Protein AF-A0A1J5CE64-F1 (afdb_monomer)

Foldseek 3Di:
DDDDDDDDDDDDPPDDPDPPPPPPDDDLPVCLVVQLVVLVVQLVVQLVVLPVDDDPSSVVSNVVSVVSSVVSNVVSVVSSVVSVVVVVVVLVVLVVVLVVQLVVLVVDDDPSSVVSNVVSCVVSVVD

Structure (mmCIF, N/CA/C/O backbone):
data_AF-A0A1J5CE64-F1
#
_entry.id   AF-A0A1J5CE64-F1
#
loop_
_atom_site.group_PDB
_atom_site.id
_atom_site.type_symbol
_atom_site.label_atom_id
_atom_site.label_alt_id
_atom_site.label_comp_id
_atom_site.label_asym_id
_atom_site.label_entity_id
_atom_site.label_seq_id
_atom_site.pdbx_PDB_ins_code
_atom_site.Cartn_x
_atom_site.Cartn_y
_atom_site.Cartn_z
_atom_site.occupancy
_atom_site.B_iso_or_equiv
_atom_site.auth_seq_id
_atom_site.auth_comp_id
_atom_site.auth_asym_id
_atom_site.auth_atom_id
_atom_site.pdbx_PDB_model_num
ATOM 1 N N . MET A 1 1 ? -30.346 -39.773 -44.605 1.00 35.41 1 MET A N 1
ATOM 2 C CA . MET A 1 1 ? -28.874 -39.693 -44.708 1.00 35.41 1 MET A CA 1
ATOM 3 C C . MET A 1 1 ? -28.398 -38.649 -43.702 1.00 35.41 1 MET A C 1
ATOM 5 O O . MET A 1 1 ? -28.838 -37.517 -43.802 1.00 35.41 1 MET A O 1
ATOM 9 N N . ASN A 1 2 ? -27.655 -39.105 -42.685 1.00 38.78 2 ASN A N 1
ATOM 10 C CA . ASN A 1 2 ? -26.955 -38.413 -41.583 1.00 38.78 2 ASN A CA 1
ATOM 11 C C . ASN A 1 2 ? -27.173 -36.912 -41.327 1.00 38.78 2 ASN A C 1
ATOM 13 O O . ASN A 1 2 ? -26.726 -36.103 -42.130 1.00 38.78 2 ASN A O 1
ATOM 17 N N . ILE A 1 3 ? -27.562 -36.572 -40.087 1.00 49.34 3 ILE A N 1
ATOM 18 C CA . ILE A 1 3 ? -26.893 -35.502 -39.323 1.00 49.34 3 ILE A CA 1
ATOM 19 C C . ILE A 1 3 ? -26.653 -35.988 -37.886 1.00 49.34 3 ILE A C 1
ATOM 21 O O . ILE A 1 3 ? -27.573 -36.203 -37.103 1.00 49.34 3 ILE A O 1
ATOM 25 N N . SER A 1 4 ? -25.374 -36.206 -37.597 1.00 41.03 4 SER A N 1
ATOM 26 C CA . SER A 1 4 ? -24.792 -36.630 -36.327 1.00 41.03 4 SER A CA 1
ATOM 27 C C . SER A 1 4 ? -24.645 -35.479 -35.319 1.00 41.03 4 SER A C 1
ATOM 29 O O . SER A 1 4 ? -24.672 -34.314 -35.708 1.00 41.03 4 SER A O 1
ATOM 31 N N . ARG A 1 5 ? -24.264 -35.866 -34.084 1.00 51.38 5 ARG A N 1
ATOM 32 C CA . ARG A 1 5 ? -23.656 -35.095 -32.965 1.00 51.38 5 ARG A CA 1
ATOM 33 C C . ARG A 1 5 ? -24.662 -34.738 -31.862 1.00 51.38 5 ARG A C 1
ATOM 35 O O . ARG A 1 5 ? -25.279 -33.689 -31.884 1.00 51.38 5 ARG A O 1
ATOM 42 N N . ALA A 1 6 ? -25.005 -35.667 -30.972 1.00 42.44 6 ALA A N 1
ATOM 43 C CA . ALA A 1 6 ? -24.202 -36.153 -29.839 1.00 42.44 6 ALA A CA 1
ATOM 44 C C . ALA A 1 6 ? -23.823 -35.051 -28.827 1.00 42.44 6 ALA A C 1
ATOM 46 O O . ALA A 1 6 ? -22.856 -34.321 -29.012 1.00 42.44 6 ALA A O 1
ATOM 47 N N . PHE A 1 7 ? -24.587 -35.026 -27.730 1.00 49.34 7 PHE A N 1
ATOM 48 C CA . PHE A 1 7 ? -24.070 -35.167 -26.365 1.00 49.34 7 PHE A CA 1
ATOM 49 C C . PHE A 1 7 ? -22.912 -34.231 -25.971 1.00 49.34 7 PHE A C 1
ATOM 51 O O . PHE A 1 7 ? -21.749 -34.598 -26.112 1.00 49.34 7 PHE A O 1
ATOM 58 N N . LYS A 1 8 ? -23.256 -33.041 -25.459 1.00 45.75 8 LYS A N 1
ATOM 59 C CA . LYS A 1 8 ? -22.464 -32.098 -24.627 1.00 45.75 8 LYS A CA 1
ATOM 60 C C . LYS A 1 8 ? -23.238 -30.776 -24.712 1.00 45.75 8 LYS A C 1
ATOM 62 O O . LYS A 1 8 ? -23.280 -30.183 -25.774 1.00 45.75 8 LYS A O 1
ATOM 67 N N . THR A 1 9 ? -23.996 -30.334 -23.720 1.00 50.88 9 THR A N 1
ATOM 68 C CA . THR A 1 9 ? -23.502 -29.838 -22.434 1.00 50.88 9 THR A CA 1
ATOM 69 C C . THR A 1 9 ? -24.677 -29.734 -21.461 1.00 50.88 9 THR A C 1
ATOM 71 O O . THR A 1 9 ? -25.374 -28.725 -21.411 1.00 50.88 9 THR A O 1
ATOM 74 N N . SER A 1 10 ? -24.893 -30.789 -20.681 1.00 51.72 10 SER A N 1
ATOM 75 C CA . SER A 1 10 ? -25.614 -30.701 -19.413 1.00 51.72 10 SER A CA 1
ATOM 76 C C . SER A 1 10 ? -24.557 -30.650 -18.316 1.00 51.72 10 SER A C 1
ATOM 78 O O . SER A 1 10 ? -24.033 -31.686 -17.922 1.00 51.72 10 SER A O 1
ATOM 80 N N . PHE A 1 11 ? -24.192 -29.445 -17.884 1.00 39.06 11 PHE A N 1
ATOM 81 C CA . PHE A 1 11 ? -23.529 -29.214 -16.603 1.00 39.06 11 PHE A CA 1
ATOM 82 C C . PHE A 1 11 ? -24.103 -27.934 -16.006 1.00 39.06 11 PHE A C 1
ATOM 84 O O . PHE A 1 11 ? -23.856 -26.822 -16.464 1.00 39.06 11 PHE A O 1
ATOM 91 N N . ILE A 1 12 ? -24.933 -28.153 -14.996 1.00 49.78 12 ILE A N 1
ATOM 92 C CA . ILE A 1 12 ? -25.415 -27.173 -14.038 1.00 49.78 12 ILE A CA 1
ATOM 93 C C . ILE A 1 12 ? -24.186 -26.588 -13.326 1.00 49.78 12 ILE A C 1
ATOM 95 O O . ILE A 1 12 ? -23.454 -27.328 -12.675 1.00 49.78 12 ILE A O 1
ATOM 99 N N . VAL A 1 13 ? -23.978 -25.273 -13.410 1.00 51.94 13 VAL A N 1
ATOM 100 C CA . VAL A 1 13 ? -23.210 -24.517 -12.405 1.00 51.94 13 VAL A CA 1
ATOM 101 C C . VAL A 1 13 ? -24.099 -23.375 -11.923 1.00 51.94 13 VAL A C 1
ATOM 103 O O . VAL A 1 13 ? -23.898 -22.202 -12.215 1.00 51.94 13 VAL A O 1
ATOM 106 N N . ALA A 1 14 ? -25.149 -23.764 -11.205 1.00 51.53 14 ALA A N 1
ATOM 107 C CA . ALA A 1 14 ? -25.842 -22.905 -10.262 1.00 51.53 14 ALA A CA 1
ATOM 108 C C . ALA A 1 14 ? -25.234 -23.168 -8.879 1.00 51.53 14 ALA A C 1
ATOM 110 O O . ALA A 1 14 ? -25.731 -24.007 -8.139 1.00 51.53 14 ALA A O 1
ATOM 111 N N . ALA A 1 15 ? -24.112 -22.514 -8.579 1.00 50.97 15 ALA A N 1
ATOM 112 C CA . ALA A 1 15 ? -23.598 -22.289 -7.228 1.00 50.97 15 ALA A CA 1
ATOM 113 C C . ALA A 1 15 ? -22.306 -21.477 -7.339 1.00 50.97 15 ALA A C 1
ATOM 115 O O . ALA A 1 15 ? -21.297 -22.015 -7.770 1.00 50.97 15 ALA A O 1
ATOM 116 N N . LEU A 1 16 ? -22.369 -20.192 -6.993 1.00 46.59 16 LEU A N 1
ATOM 117 C CA . LEU A 1 16 ? -21.379 -19.452 -6.198 1.00 46.59 16 LEU A CA 1
ATOM 118 C C . LEU A 1 16 ? -21.966 -18.050 -5.964 1.00 46.59 16 LEU A C 1
ATOM 120 O O . LEU A 1 16 ? -21.565 -17.047 -6.548 1.00 46.59 16 LEU A O 1
ATOM 124 N N . LEU A 1 17 ? -22.991 -18.017 -5.109 1.00 45.56 17 LEU A N 1
ATOM 125 C CA . LEU A 1 17 ? -23.295 -16.835 -4.315 1.00 45.56 17 LEU A CA 1
ATOM 12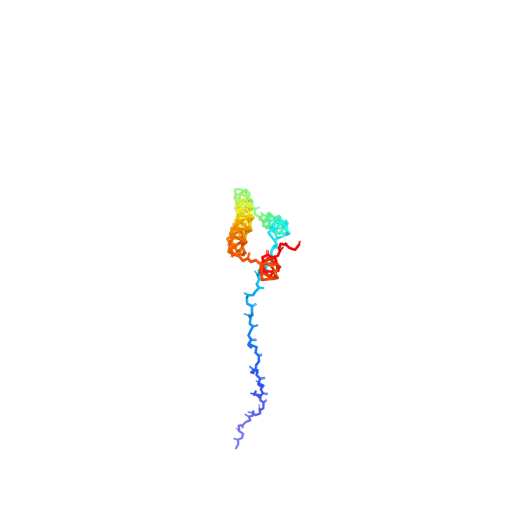6 C C . LEU A 1 17 ? -22.105 -16.571 -3.384 1.00 45.56 17 LEU A C 1
ATOM 128 O O . LEU A 1 17 ? -21.538 -17.508 -2.821 1.00 45.56 17 LEU A O 1
ATOM 132 N N . SER A 1 18 ? -21.862 -15.290 -3.116 1.00 46.59 18 SER A N 1
ATOM 133 C CA . SER A 1 18 ? -21.070 -14.783 -1.985 1.00 46.59 18 SER A CA 1
ATOM 134 C C . SER A 1 18 ? -19.552 -14.723 -2.196 1.00 46.59 18 SER A C 1
ATOM 136 O O . SER A 1 18 ? -18.782 -15.375 -1.497 1.00 46.59 18 SER A O 1
ATOM 138 N N . PHE A 1 19 ? -19.089 -13.810 -3.056 1.00 37.69 19 PHE A N 1
ATOM 139 C CA . PHE A 1 19 ? -17.859 -13.094 -2.703 1.00 37.69 19 PHE A CA 1
ATOM 140 C C . PHE A 1 19 ? -18.218 -12.099 -1.597 1.00 37.69 19 PHE A C 1
ATOM 142 O O . PHE A 1 19 ? -18.571 -10.947 -1.845 1.00 37.69 19 PHE A O 1
ATOM 149 N N . SER A 1 20 ? -18.180 -12.575 -0.355 1.00 42.88 20 SER A N 1
ATOM 150 C CA . SER A 1 20 ? -18.102 -11.703 0.808 1.00 42.88 20 SER A CA 1
ATOM 151 C C . SER A 1 20 ? -16.809 -10.899 0.679 1.00 42.88 20 SER A C 1
ATOM 153 O O . SER A 1 20 ? -15.727 -11.407 0.972 1.00 42.88 20 SER A O 1
ATOM 155 N N . VAL A 1 21 ? -16.891 -9.647 0.222 1.00 49.41 21 VAL A N 1
ATOM 156 C CA . VAL A 1 21 ? -15.777 -8.695 0.332 1.00 49.41 21 VAL A CA 1
ATOM 157 C C . VAL A 1 21 ? -15.716 -8.231 1.784 1.00 49.41 21 VAL A C 1
ATOM 159 O O . VAL A 1 21 ? -16.084 -7.117 2.136 1.00 49.41 21 VAL A O 1
ATOM 162 N N . ALA A 1 22 ? -15.259 -9.132 2.645 1.00 49.56 22 ALA A N 1
ATOM 163 C CA . ALA A 1 22 ? -14.686 -8.797 3.932 1.00 49.56 22 ALA A CA 1
ATOM 164 C C . ALA A 1 22 ? -13.181 -9.063 3.835 1.00 49.56 22 ALA A C 1
ATOM 166 O O . ALA A 1 22 ? -12.662 -10.031 4.377 1.00 49.56 22 ALA A O 1
ATOM 167 N N . GLN A 1 23 ? -12.471 -8.204 3.102 1.00 39.59 23 GLN A N 1
ATOM 168 C CA . GLN A 1 23 ? -11.021 -8.057 3.248 1.00 39.59 23 GLN A CA 1
ATOM 169 C C . GLN A 1 23 ? -10.770 -6.818 4.103 1.00 39.59 23 GLN A C 1
ATOM 171 O O . GLN A 1 23 ? -10.252 -5.802 3.653 1.00 39.59 23 GLN A O 1
ATOM 176 N N . ALA A 1 24 ? -11.216 -6.898 5.352 1.00 47.34 24 ALA A N 1
ATOM 177 C CA . ALA A 1 24 ? -10.837 -5.969 6.399 1.00 47.34 24 ALA A CA 1
ATOM 178 C C . ALA A 1 24 ? -9.949 -6.736 7.383 1.00 47.34 24 ALA A C 1
ATOM 180 O O . ALA A 1 24 ? -10.439 -7.294 8.356 1.00 47.34 24 ALA A O 1
ATOM 181 N N . ALA A 1 25 ? -8.649 -6.810 7.093 1.00 40.25 25 ALA A N 1
ATOM 182 C CA . ALA A 1 25 ? -7.630 -7.176 8.075 1.00 40.25 25 ALA A CA 1
ATOM 183 C C . ALA A 1 25 ? -6.244 -6.704 7.602 1.00 40.25 25 ALA A C 1
ATOM 185 O O . ALA A 1 25 ? -5.634 -7.273 6.705 1.00 40.25 25 ALA A O 1
ATOM 186 N N . THR A 1 26 ? -5.792 -5.600 8.196 1.00 49.06 26 THR A N 1
ATOM 187 C CA . THR A 1 26 ? -4.396 -5.218 8.477 1.00 49.06 26 THR A CA 1
ATOM 188 C C . THR A 1 26 ? -3.270 -6.011 7.779 1.00 49.06 26 THR A C 1
ATOM 190 O O . THR A 1 26 ? -2.692 -6.915 8.379 1.00 49.06 26 THR A O 1
ATOM 193 N N . LEU A 1 27 ? -2.856 -5.606 6.572 1.00 52.56 27 LEU A N 1
ATOM 194 C CA . LEU A 1 27 ? -1.631 -6.115 5.923 1.00 52.56 27 LEU A CA 1
ATOM 195 C C . LEU A 1 27 ? -0.650 -5.059 5.342 1.00 52.56 27 LEU A C 1
ATOM 197 O O . LEU A 1 27 ? 0.258 -5.442 4.607 1.00 52.56 27 LEU A O 1
ATOM 201 N N . PRO A 1 28 ? -0.669 -3.751 5.690 1.00 61.25 28 PRO A N 1
ATOM 202 C CA . PRO A 1 28 ? 0.118 -2.763 4.936 1.00 61.25 28 PRO A CA 1
ATOM 203 C C . PRO A 1 28 ? 1.642 -2.983 4.988 1.00 61.25 28 PRO A C 1
ATOM 205 O O . PRO A 1 28 ? 2.351 -2.591 4.065 1.00 61.25 28 PRO A O 1
ATOM 208 N N . LYS A 1 29 ? 2.184 -3.609 6.045 1.00 60.09 29 LYS A N 1
ATOM 209 C CA . LYS A 1 29 ? 3.643 -3.738 6.230 1.00 60.09 29 LYS A CA 1
ATOM 210 C C . LYS A 1 29 ? 4.241 -4.977 5.554 1.00 60.09 29 LYS A C 1
ATOM 212 O O . LYS A 1 29 ? 5.314 -4.872 4.959 1.00 60.09 29 LYS A O 1
ATOM 217 N N . ALA A 1 30 ? 3.559 -6.122 5.636 1.00 65.00 30 ALA A N 1
ATOM 218 C CA . ALA A 1 30 ? 3.967 -7.343 4.937 1.00 65.00 30 ALA A CA 1
ATOM 219 C C . ALA A 1 30 ? 3.842 -7.156 3.416 1.00 65.00 30 ALA A C 1
ATOM 221 O O . ALA A 1 30 ? 4.781 -7.467 2.680 1.00 65.00 30 ALA A O 1
ATOM 222 N N . ASP A 1 31 ? 2.761 -6.506 2.978 1.00 80.62 31 ASP A N 1
ATOM 223 C CA . ASP A 1 31 ? 2.511 -6.199 1.570 1.00 80.62 31 ASP A CA 1
ATOM 224 C C . ASP A 1 31 ? 3.504 -5.172 1.017 1.00 80.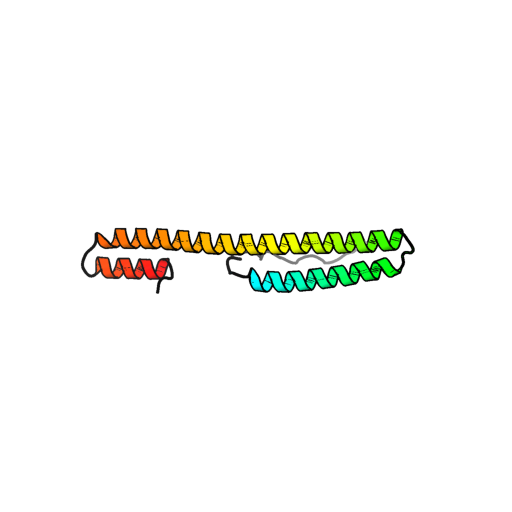62 31 ASP A C 1
ATOM 226 O O . ASP A 1 31 ? 3.971 -5.308 -0.112 1.00 80.62 31 ASP A O 1
ATOM 230 N N . TYR A 1 32 ? 3.907 -4.176 1.816 1.00 88.75 32 TYR A N 1
ATOM 231 C CA . TYR A 1 32 ? 4.909 -3.195 1.393 1.00 88.75 32 TYR A CA 1
ATOM 232 C C . TYR A 1 32 ? 6.281 -3.831 1.130 1.00 88.75 32 TYR A C 1
ATOM 234 O O . TYR A 1 32 ? 6.908 -3.552 0.107 1.00 88.75 32 TYR A O 1
ATOM 242 N N . ASN A 1 33 ? 6.758 -4.704 2.024 1.00 90.31 33 ASN A N 1
ATOM 243 C CA . ASN A 1 33 ? 8.053 -5.365 1.841 1.00 90.31 33 ASN A CA 1
ATOM 244 C C . ASN A 1 33 ? 8.025 -6.363 0.676 1.00 90.31 33 ASN A C 1
ATOM 246 O O . ASN A 1 33 ? 8.953 -6.375 -0.134 1.00 90.31 33 ASN A O 1
ATOM 250 N N . ALA A 1 34 ? 6.956 -7.154 0.553 1.00 91.88 34 ALA A N 1
ATOM 251 C CA . ALA A 1 34 ? 6.755 -8.029 -0.599 1.00 91.88 34 ALA A CA 1
ATOM 252 C C . ALA A 1 34 ? 6.686 -7.224 -1.911 1.00 91.88 34 ALA A C 1
ATOM 254 O O . ALA A 1 34 ? 7.347 -7.574 -2.890 1.00 91.88 34 ALA A O 1
ATOM 255 N N . GLY A 1 35 ? 5.975 -6.092 -1.904 1.00 92.75 35 GLY A N 1
ATOM 256 C CA . GLY A 1 35 ? 5.880 -5.163 -3.029 1.00 92.75 35 GLY A CA 1
ATOM 257 C C . GLY A 1 35 ? 7.238 -4.599 -3.442 1.00 92.75 35 GLY A C 1
ATOM 258 O O . GLY A 1 35 ? 7.586 -4.655 -4.618 1.00 92.75 35 GLY A O 1
ATOM 259 N N . LYS A 1 36 ? 8.060 -4.144 -2.487 1.00 96.19 36 LYS A N 1
ATOM 260 C CA . LYS A 1 36 ? 9.439 -3.702 -2.762 1.00 96.19 36 LYS A CA 1
ATOM 261 C C . LYS A 1 36 ? 10.292 -4.798 -3.398 1.00 96.19 36 LYS A C 1
ATOM 263 O O . LYS A 1 36 ? 11.048 -4.517 -4.327 1.00 96.19 36 LYS A O 1
ATOM 268 N N . THR A 1 37 ? 10.191 -6.029 -2.900 1.00 97.06 37 THR A N 1
ATOM 269 C CA . THR A 1 37 ? 10.925 -7.174 -3.457 1.00 97.06 37 THR A CA 1
ATOM 270 C C . THR A 1 37 ? 10.512 -7.436 -4.902 1.00 97.06 37 THR A C 1
ATOM 272 O O . THR A 1 37 ? 11.384 -7.587 -5.758 1.00 97.06 37 THR A O 1
ATOM 275 N N . ARG A 1 38 ? 9.206 -7.411 -5.197 1.00 96.50 38 ARG A N 1
ATOM 276 C CA . ARG A 1 38 ? 8.685 -7.555 -6.561 1.00 96.50 38 ARG A CA 1
ATOM 277 C C . ARG A 1 38 ? 9.177 -6.436 -7.482 1.00 96.50 38 ARG A C 1
ATOM 279 O O . ARG A 1 38 ? 9.764 -6.738 -8.512 1.00 96.50 38 ARG A O 1
ATOM 286 N N . ILE A 1 39 ? 9.051 -5.175 -7.066 1.00 97.88 39 ILE A N 1
ATOM 287 C CA . ILE A 1 39 ? 9.525 -4.004 -7.828 1.00 97.88 39 ILE A CA 1
ATOM 288 C C . ILE A 1 39 ? 11.036 -4.097 -8.111 1.00 97.88 39 ILE A C 1
ATOM 290 O O . ILE A 1 39 ? 11.515 -3.730 -9.183 1.00 97.88 39 ILE A O 1
ATOM 294 N N . SER A 1 40 ? 11.823 -4.610 -7.158 1.00 96.94 40 SER A N 1
ATOM 295 C CA . SER A 1 40 ? 13.257 -4.839 -7.369 1.00 96.94 40 SER A CA 1
ATOM 296 C C . SER A 1 40 ? 13.529 -5.944 -8.392 1.00 96.94 40 SER A C 1
ATOM 298 O O . SER A 1 40 ? 14.457 -5.816 -9.192 1.00 96.94 40 SER A O 1
ATOM 300 N N . ALA A 1 41 ? 12.746 -7.023 -8.366 1.00 98.38 41 ALA A N 1
ATOM 301 C CA . ALA A 1 41 ? 12.859 -8.114 -9.327 1.00 98.38 41 ALA A CA 1
ATOM 302 C C . ALA A 1 41 ? 12.463 -7.669 -10.744 1.00 98.38 41 ALA A C 1
ATOM 304 O O . ALA A 1 41 ? 13.188 -7.981 -11.685 1.00 98.38 41 ALA A O 1
ATOM 305 N N . GLU A 1 42 ? 11.387 -6.889 -10.878 1.00 97.56 42 GLU A N 1
ATOM 306 C CA . GLU A 1 42 ? 10.939 -6.280 -12.139 1.00 97.56 42 GLU A CA 1
ATOM 307 C C . GLU A 1 42 ? 12.032 -5.383 -12.728 1.00 97.56 42 GLU A C 1
ATOM 309 O O . GLU A 1 42 ? 12.503 -5.648 -13.826 1.00 97.56 42 GLU A O 1
ATOM 314 N N . TYR A 1 43 ? 12.579 -4.442 -11.948 1.00 98.31 43 TYR A N 1
ATOM 315 C CA .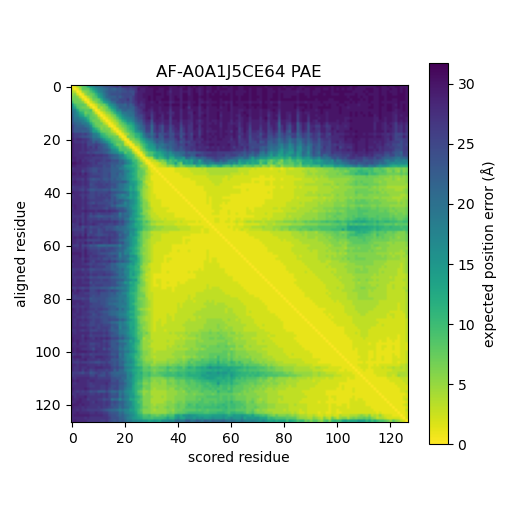 TYR A 1 43 ? 13.700 -3.609 -12.403 1.00 98.31 43 TYR A CA 1
ATOM 316 C C . TYR A 1 43 ? 14.911 -4.426 -12.881 1.00 98.31 43 TYR A C 1
ATOM 318 O O . TYR A 1 43 ? 15.548 -4.083 -13.875 1.00 98.31 43 TYR A O 1
ATOM 326 N N . LYS A 1 44 ? 15.262 -5.511 -12.175 1.00 98.50 44 LYS A N 1
ATOM 327 C CA . LYS A 1 44 ? 16.365 -6.391 -12.596 1.00 98.50 44 LYS A CA 1
ATOM 32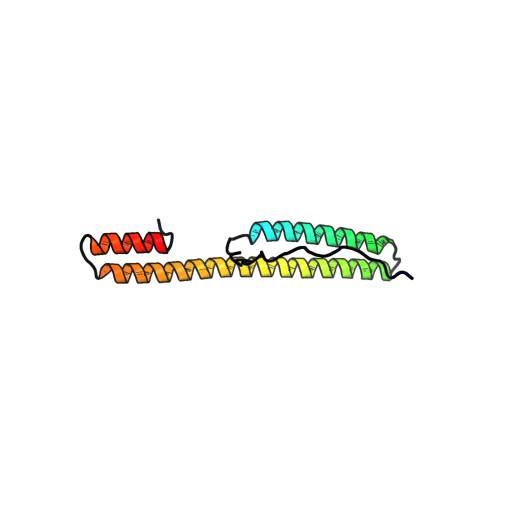8 C C . LYS A 1 44 ? 16.057 -7.084 -13.923 1.00 98.50 44 LYS A C 1
ATOM 330 O O . LYS A 1 44 ? 16.967 -7.235 -14.736 1.00 98.50 44 LYS A O 1
ATOM 335 N N . ALA A 1 45 ? 14.815 -7.516 -14.125 1.00 98.50 45 ALA A N 1
ATOM 336 C CA . ALA A 1 45 ? 14.372 -8.126 -15.371 1.00 98.50 45 ALA A CA 1
ATOM 337 C C . ALA A 1 45 ? 14.385 -7.108 -16.523 1.00 98.50 45 ALA A C 1
ATOM 339 O O . ALA A 1 45 ? 14.975 -7.396 -17.563 1.00 98.50 45 ALA A O 1
ATOM 340 N N . ASP A 1 46 ? 13.850 -5.907 -16.305 1.00 97.56 46 ASP A N 1
ATOM 341 C CA . ASP A 1 46 ? 13.801 -4.828 -17.298 1.00 97.56 46 ASP A CA 1
ATOM 342 C C . ASP A 1 46 ? 15.208 -4.372 -17.691 1.00 97.56 46 ASP A C 1
ATOM 344 O O . ASP A 1 46 ? 15.547 -4.304 -18.870 1.00 97.56 46 ASP A O 1
ATOM 348 N N . LYS A 1 47 ? 16.092 -4.176 -16.705 1.00 98.12 47 LYS A N 1
ATOM 349 C CA . LYS A 1 47 ? 17.496 -3.841 -16.964 1.00 98.12 47 LYS A CA 1
ATOM 350 C C . LYS A 1 47 ? 18.194 -4.916 -17.801 1.00 98.12 47 LYS A C 1
ATOM 352 O O . LYS A 1 47 ? 18.979 -4.581 -18.683 1.00 98.12 47 LYS A O 1
ATOM 357 N N . LYS A 1 48 ? 17.915 -6.197 -17.537 1.00 98.44 48 LYS A N 1
ATOM 358 C CA . LYS A 1 48 ? 18.459 -7.311 -18.326 1.00 98.44 48 LYS A CA 1
ATOM 359 C C . LYS A 1 48 ? 17.895 -7.321 -19.749 1.00 98.44 48 LYS A C 1
ATOM 361 O O . LYS A 1 48 ? 18.623 -7.633 -20.685 1.00 98.44 48 LYS A O 1
ATOM 366 N N . ALA A 1 49 ? 16.626 -6.964 -19.939 1.00 97.75 49 ALA A N 1
ATOM 367 C CA . ALA A 1 49 ? 16.037 -6.837 -21.271 1.00 97.75 49 ALA A CA 1
ATOM 368 C C . ALA A 1 49 ? 16.737 -5.747 -22.107 1.00 97.75 49 ALA A C 1
ATOM 370 O O . ALA A 1 49 ? 16.916 -5.921 -23.313 1.00 97.75 49 ALA A O 1
ATOM 371 N N . CYS A 1 50 ? 17.229 -4.683 -21.464 1.00 98.44 50 CYS A N 1
ATOM 372 C CA . CYS A 1 50 ? 18.010 -3.634 -22.123 1.00 98.44 50 CYS A CA 1
ATOM 373 C C . CYS A 1 50 ? 19.382 -4.105 -22.649 1.00 98.44 50 CYS A C 1
ATOM 375 O O . CYS A 1 50 ? 20.001 -3.388 -23.434 1.00 98.44 50 CYS A O 1
ATOM 377 N N . ASP A 1 51 ? 19.891 -5.283 -22.259 1.00 97.81 51 ASP A N 1
ATOM 378 C CA . ASP A 1 51 ? 21.223 -5.744 -22.683 1.00 97.81 51 ASP A CA 1
ATOM 379 C C . ASP A 1 51 ? 21.333 -6.037 -24.185 1.00 97.81 51 ASP A C 1
ATOM 381 O O . ASP A 1 51 ? 22.439 -6.027 -24.723 1.00 97.81 51 ASP A O 1
ATOM 385 N N . ALA A 1 52 ? 20.204 -6.247 -24.867 1.00 97.44 52 ALA A N 1
ATOM 386 C CA . ALA A 1 52 ? 20.156 -6.410 -26.319 1.00 97.44 52 ALA A CA 1
ATOM 387 C C . ALA A 1 52 ? 20.338 -5.087 -27.093 1.00 97.44 52 ALA A C 1
ATOM 389 O O . ALA A 1 52 ? 20.562 -5.111 -28.305 1.00 97.44 52 ALA A O 1
ATOM 390 N N . LEU A 1 53 ? 20.235 -3.939 -26.414 1.00 98.19 53 LEU A N 1
ATOM 391 C CA . LEU A 1 53 ? 20.352 -2.605 -27.004 1.00 98.19 53 LEU A CA 1
ATOM 392 C C . LEU A 1 53 ? 21.799 -2.092 -26.949 1.00 98.19 53 LEU A C 1
ATOM 394 O O . LEU A 1 53 ? 22.650 -2.637 -26.243 1.00 98.19 53 LEU A O 1
ATOM 398 N N . LYS A 1 54 ? 22.087 -1.021 -27.696 1.00 98.44 54 LYS A N 1
ATOM 399 C CA . LYS A 1 54 ? 23.418 -0.397 -27.773 1.00 98.44 54 LYS A CA 1
ATOM 400 C C . LYS A 1 54 ? 23.340 1.120 -27.641 1.00 98.44 54 LYS A C 1
ATOM 402 O O . LYS A 1 54 ? 22.299 1.711 -27.932 1.00 98.44 54 LYS A O 1
ATOM 407 N N . ASP A 1 55 ? 24.459 1.712 -27.225 1.00 97.94 55 ASP A N 1
ATOM 408 C CA . ASP A 1 55 ? 24.672 3.158 -27.116 1.00 97.94 55 ASP A CA 1
ATOM 409 C C . ASP A 1 55 ? 23.502 3.862 -26.403 1.00 97.94 55 ASP A C 1
ATOM 411 O O . ASP A 1 55 ? 22.939 3.331 -25.442 1.00 97.94 55 ASP A O 1
ATOM 415 N N . ASN A 1 56 ? 23.080 5.019 -26.914 1.00 97.81 56 ASN A N 1
ATOM 416 C CA . ASN A 1 56 ? 21.996 5.816 -26.346 1.00 97.81 56 ASN A CA 1
ATOM 417 C C . ASN A 1 56 ? 20.685 5.027 -26.156 1.00 97.81 56 ASN A C 1
ATOM 419 O O . ASN A 1 56 ? 19.950 5.283 -25.208 1.00 97.81 56 ASN A O 1
ATOM 423 N N . ALA A 1 57 ? 20.379 4.047 -27.015 1.00 98.56 57 ALA A N 1
ATOM 424 C CA . ALA A 1 57 ? 19.165 3.243 -26.856 1.00 98.56 57 ALA A CA 1
ATOM 425 C C . ALA A 1 57 ? 19.219 2.361 -25.597 1.00 98.56 57 ALA A C 1
ATOM 427 O O . ALA A 1 57 ? 18.204 2.179 -24.924 1.00 98.56 57 ALA A O 1
ATOM 428 N N . LYS A 1 58 ? 20.403 1.838 -25.251 1.00 98.50 58 LYS A N 1
ATOM 429 C CA . LYS A 1 58 ? 20.597 1.085 -24.008 1.00 98.50 58 LYS A CA 1
ATOM 430 C C . LYS A 1 58 ? 20.479 1.994 -22.790 1.00 98.50 58 LYS A C 1
ATOM 432 O O . LYS A 1 58 ? 19.803 1.623 -21.832 1.00 98.50 58 LYS A O 1
ATOM 437 N N . ASP A 1 59 ? 21.096 3.169 -22.845 1.00 98.44 59 ASP A N 1
ATOM 438 C CA . ASP A 1 59 ? 21.078 4.124 -21.735 1.00 98.44 59 ASP A CA 1
ATOM 439 C C . ASP A 1 59 ? 19.654 4.601 -21.430 1.00 98.44 59 ASP A C 1
ATOM 441 O O . ASP A 1 59 ? 19.217 4.545 -20.280 1.00 98.44 59 ASP A O 1
ATOM 445 N N . VAL A 1 60 ? 18.891 4.968 -22.467 1.00 98.69 60 VAL A N 1
ATOM 446 C CA . VAL A 1 60 ? 17.477 5.351 -22.333 1.00 98.69 60 VAL A CA 1
ATOM 447 C C . VAL A 1 60 ? 16.655 4.213 -21.726 1.00 98.69 60 VAL A C 1
ATOM 449 O O . VAL A 1 60 ? 15.932 4.449 -20.764 1.00 98.69 60 VAL A O 1
ATOM 452 N N . CYS A 1 61 ? 16.812 2.975 -22.205 1.00 98.69 61 CYS A N 1
ATOM 453 C CA . CYS A 1 61 ? 16.090 1.819 -21.661 1.00 98.69 61 CYS A CA 1
ATOM 454 C C . CYS A 1 61 ? 16.369 1.599 -20.162 1.00 98.69 61 CYS A C 1
ATOM 456 O O . CYS A 1 61 ? 15.456 1.336 -19.377 1.00 98.69 61 CYS A O 1
ATOM 458 N N . ILE A 1 62 ? 17.629 1.739 -19.734 1.00 98.62 62 ILE A N 1
ATOM 459 C CA . ILE A 1 62 ? 18.003 1.591 -18.320 1.00 98.62 62 ILE A CA 1
ATOM 460 C C . ILE A 1 62 ? 17.400 2.717 -17.471 1.00 98.62 62 ILE A C 1
ATOM 462 O O . ILE A 1 62 ? 16.904 2.453 -16.370 1.00 98.62 62 ILE A O 1
ATOM 466 N N . GLU A 1 63 ? 17.425 3.960 -17.956 1.00 98.69 63 GLU A N 1
ATOM 467 C CA . GLU A 1 63 ? 16.825 5.093 -17.245 1.00 98.69 63 GLU A CA 1
ATOM 468 C C . GLU A 1 63 ? 15.294 4.994 -17.186 1.00 98.69 63 GLU A C 1
ATOM 470 O O . GLU A 1 63 ? 14.708 5.293 -16.145 1.00 98.69 63 GLU A O 1
ATOM 475 N N . GLU A 1 64 ? 14.633 4.477 -18.224 1.00 98.06 64 GLU A N 1
ATOM 476 C CA . GLU A 1 64 ? 13.200 4.164 -18.195 1.00 98.06 64 GLU A CA 1
ATOM 477 C C . GLU A 1 64 ? 12.870 3.107 -17.133 1.00 98.06 64 GLU A C 1
ATOM 479 O O . GLU A 1 64 ? 11.982 3.326 -16.303 1.00 98.06 64 GLU A O 1
ATOM 484 N N . ALA A 1 65 ? 13.626 2.004 -17.081 1.00 98.38 65 ALA A N 1
ATOM 485 C CA . ALA A 1 65 ? 13.452 0.958 -16.070 1.00 98.38 65 ALA A CA 1
ATOM 486 C C . ALA A 1 65 ? 13.649 1.503 -14.642 1.00 98.38 65 ALA A C 1
ATOM 488 O O . ALA A 1 65 ? 12.893 1.191 -13.717 1.00 98.38 65 ALA A O 1
ATOM 489 N N . LYS A 1 66 ? 14.649 2.367 -14.445 1.00 98.25 66 LYS A N 1
ATOM 490 C CA . LYS A 1 66 ? 14.925 3.020 -13.157 1.00 98.25 66 LYS A CA 1
ATOM 491 C C . LYS A 1 66 ? 13.844 4.034 -12.776 1.00 98.25 66 LYS A C 1
ATOM 493 O O . LYS A 1 66 ? 13.457 4.117 -11.605 1.00 98.25 66 LYS A O 1
ATOM 498 N N . ALA A 1 67 ? 13.326 4.790 -13.741 1.00 98.25 67 ALA A N 1
ATOM 499 C CA . ALA A 1 67 ? 12.210 5.701 -13.530 1.00 98.25 67 ALA A CA 1
ATOM 500 C C . ALA A 1 67 ? 10.939 4.931 -13.142 1.00 98.25 67 ALA A C 1
ATOM 502 O O . ALA A 1 67 ? 10.265 5.314 -12.183 1.00 98.25 67 ALA A O 1
ATOM 503 N N . ALA A 1 68 ? 10.644 3.819 -13.824 1.00 97.62 68 ALA A N 1
ATOM 504 C CA . ALA A 1 68 ? 9.532 2.932 -13.491 1.00 97.62 68 ALA A CA 1
ATOM 505 C C . ALA A 1 68 ? 9.666 2.369 -12.066 1.00 97.62 68 ALA A C 1
ATOM 507 O O . ALA A 1 68 ? 8.733 2.487 -11.269 1.00 97.62 68 ALA A O 1
ATOM 508 N N . GLN A 1 69 ? 10.852 1.868 -11.702 1.00 98.00 69 GLN A N 1
ATOM 509 C CA . GLN A 1 69 ? 11.147 1.407 -10.344 1.00 98.00 69 GLN A CA 1
ATOM 510 C C . GLN A 1 69 ? 10.892 2.504 -9.301 1.00 98.00 69 GLN A C 1
ATOM 512 O O . GLN A 1 69 ? 10.258 2.262 -8.274 1.00 98.00 69 GLN A O 1
ATOM 517 N N . THR A 1 70 ? 11.386 3.716 -9.559 1.00 98.38 70 THR A N 1
ATOM 518 C CA . THR A 1 70 ? 11.265 4.848 -8.632 1.00 98.38 70 THR A CA 1
ATOM 519 C C . THR A 1 70 ? 9.803 5.227 -8.410 1.00 98.38 70 THR A C 1
ATOM 521 O O . THR A 1 70 ? 9.385 5.388 -7.263 1.00 98.38 70 THR A O 1
ATOM 524 N N . LYS A 1 71 ? 9.012 5.312 -9.488 1.00 97.38 71 LYS A N 1
ATOM 525 C CA . LYS A 1 71 ? 7.567 5.577 -9.420 1.00 97.38 71 LYS A CA 1
ATOM 526 C C . LYS A 1 71 ? 6.848 4.501 -8.607 1.00 97.38 71 LYS A C 1
ATOM 528 O O . LYS A 1 71 ? 6.173 4.825 -7.636 1.00 97.38 71 LYS A O 1
ATOM 533 N N . ALA A 1 72 ? 7.092 3.227 -8.910 1.00 96.50 72 ALA A N 1
ATOM 534 C CA . ALA A 1 72 ? 6.459 2.120 -8.199 1.00 96.50 72 ALA A CA 1
ATOM 535 C C . ALA A 1 72 ? 6.816 2.092 -6.699 1.00 96.50 72 ALA A C 1
ATOM 537 O O . ALA A 1 72 ? 5.965 1.802 -5.857 1.00 96.50 72 ALA A O 1
ATOM 538 N N . LEU A 1 73 ? 8.062 2.422 -6.334 1.00 96.31 73 LEU A N 1
ATOM 539 C CA . LEU A 1 73 ? 8.472 2.546 -4.931 1.00 96.31 73 LEU A CA 1
ATOM 540 C C . LEU A 1 73 ? 7.780 3.718 -4.223 1.00 96.31 73 LEU A C 1
ATOM 542 O O . LEU A 1 73 ? 7.406 3.585 -3.054 1.00 96.31 73 LEU A O 1
ATOM 546 N N . ALA A 1 74 ? 7.611 4.850 -4.909 1.00 96.94 74 ALA A N 1
ATOM 547 C CA . ALA A 1 74 ? 6.892 6.001 -4.376 1.00 96.94 74 ALA A CA 1
ATOM 548 C C . ALA A 1 74 ? 5.415 5.662 -4.122 1.00 96.94 74 ALA A C 1
ATOM 550 O O . ALA A 1 74 ? 4.919 5.901 -3.019 1.00 96.94 74 ALA A O 1
ATOM 551 N N . ASP A 1 75 ? 4.755 5.008 -5.078 1.00 92.56 75 ASP A N 1
ATOM 552 C CA . ASP A 1 75 ? 3.363 4.566 -4.947 1.00 92.56 75 ASP A CA 1
ATOM 553 C C . ASP A 1 75 ? 3.200 3.552 -3.809 1.00 92.56 75 ASP A C 1
ATOM 555 O O . ASP A 1 75 ? 2.297 3.667 -2.978 1.00 92.56 75 ASP A O 1
ATOM 559 N N . ALA A 1 76 ? 4.116 2.583 -3.702 1.00 93.44 76 ALA A N 1
ATOM 560 C CA . ALA A 1 76 ? 4.121 1.621 -2.603 1.00 93.44 76 ALA A CA 1
ATOM 561 C C . ALA A 1 76 ? 4.254 2.318 -1.237 1.00 93.44 76 ALA A C 1
ATOM 563 O O . ALA A 1 76 ? 3.569 1.947 -0.280 1.00 93.44 76 ALA A O 1
ATOM 564 N N . LYS A 1 77 ? 5.110 3.345 -1.137 1.00 93.50 77 LYS A N 1
ATOM 565 C CA . LYS A 1 77 ? 5.281 4.133 0.091 1.00 93.50 77 LYS A CA 1
ATOM 566 C C . LYS A 1 77 ? 4.017 4.925 0.426 1.00 93.50 77 LYS A C 1
ATOM 568 O O . LYS A 1 77 ? 3.577 4.880 1.573 1.00 93.50 77 LYS A O 1
ATOM 573 N N . MET A 1 78 ? 3.421 5.596 -0.556 1.00 94.62 78 MET A N 1
ATOM 574 C CA . MET A 1 78 ? 2.166 6.329 -0.383 1.00 94.62 78 MET A CA 1
ATOM 575 C C . MET A 1 78 ? 1.055 5.399 0.119 1.00 94.62 78 MET A C 1
ATOM 577 O O . MET A 1 78 ? 0.404 5.691 1.120 1.00 94.62 78 MET A O 1
ATOM 581 N N . ASN A 1 79 ? 0.882 4.240 -0.519 1.00 89.25 79 ASN A N 1
ATOM 582 C CA . ASN A 1 79 ? -0.140 3.266 -0.139 1.00 89.25 79 ASN A CA 1
ATOM 583 C C . ASN A 1 79 ? 0.060 2.739 1.286 1.00 89.25 79 ASN A C 1
ATOM 585 O O . ASN A 1 79 ? -0.913 2.596 2.028 1.00 89.25 79 ASN A O 1
ATOM 589 N N . LYS A 1 80 ? 1.314 2.514 1.705 1.00 91.12 80 LYS A N 1
ATOM 590 C CA . LYS A 1 80 ? 1.636 2.170 3.095 1.00 91.12 80 LYS A CA 1
ATOM 591 C C . LYS A 1 80 ? 1.153 3.256 4.062 1.00 91.12 80 LYS A C 1
ATOM 593 O O . LYS A 1 80 ? 0.486 2.929 5.039 1.00 91.12 80 LYS A O 1
ATOM 598 N N . GLN A 1 81 ? 1.461 4.522 3.779 1.00 91.62 81 GLN A N 1
ATOM 599 C CA . GLN A 1 81 ? 1.070 5.650 4.634 1.00 91.62 81 GLN A CA 1
ATOM 600 C C . GLN A 1 81 ? -0.453 5.817 4.701 1.00 91.62 81 GLN A C 1
ATOM 602 O O . GLN A 1 81 ? -0.996 6.004 5.784 1.00 91.62 81 GLN A O 1
ATOM 607 N N . ILE A 1 82 ? -1.159 5.675 3.575 1.00 89.88 82 ILE A N 1
ATOM 608 C CA . ILE A 1 82 ? -2.630 5.697 3.541 1.00 89.88 82 ILE A CA 1
ATOM 609 C C . ILE A 1 82 ? -3.210 4.549 4.374 1.00 89.88 82 ILE A C 1
ATOM 611 O O . ILE A 1 82 ? -4.179 4.746 5.103 1.00 89.88 82 ILE A O 1
ATOM 615 N N . GLY A 1 83 ? -2.636 3.348 4.272 1.00 89.25 83 GLY A N 1
ATOM 616 C CA . GLY A 1 83 ? -3.057 2.196 5.070 1.0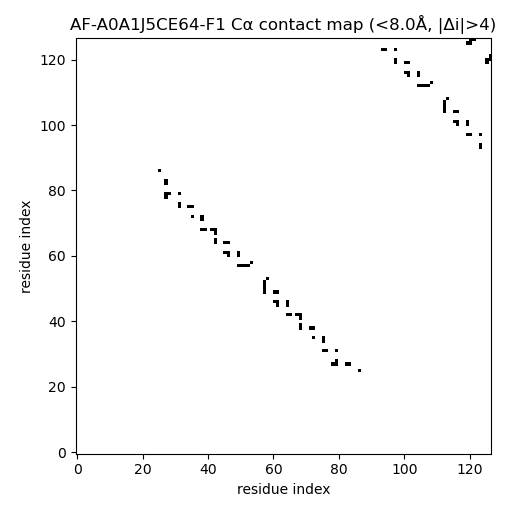0 89.25 83 GLY A CA 1
ATOM 617 C C . GLY A 1 83 ? -2.891 2.429 6.573 1.00 89.25 83 GLY A C 1
ATOM 618 O O . GLY A 1 83 ? -3.793 2.103 7.342 1.00 89.25 83 GLY A O 1
ATOM 619 N N . GLU A 1 84 ? -1.770 3.026 6.983 1.00 89.75 84 GLU A N 1
ATOM 620 C CA . GLU A 1 84 ? -1.498 3.401 8.378 1.00 89.75 84 GLU A CA 1
ATOM 621 C C . GLU A 1 84 ? -2.480 4.478 8.868 1.00 89.75 84 GLU A C 1
ATOM 623 O O . GLU A 1 84 ? -3.148 4.259 9.875 1.00 89.75 84 GLU A O 1
ATOM 628 N N . ALA A 1 85 ? -2.677 5.555 8.101 1.00 94.38 85 ALA A N 1
ATOM 629 C CA . ALA A 1 85 ? -3.625 6.618 8.439 1.00 94.38 85 ALA A CA 1
ATOM 630 C C . ALA A 1 85 ? -5.078 6.116 8.527 1.00 94.38 85 ALA A C 1
ATOM 632 O O . ALA A 1 85 ? -5.843 6.540 9.387 1.00 94.38 85 ALA A O 1
ATOM 633 N N . LYS A 1 86 ? -5.486 5.176 7.661 1.00 93.38 86 LYS A N 1
ATOM 634 C CA . LYS A 1 86 ? -6.816 4.546 7.743 1.00 93.38 86 LYS A CA 1
ATOM 635 C C . LYS A 1 86 ? -6.985 3.712 9.008 1.00 93.38 86 LYS A C 1
ATOM 637 O O . LYS A 1 86 ? -8.083 3.685 9.564 1.00 93.38 86 LYS A O 1
ATOM 642 N N . LYS A 1 87 ? -5.934 3.002 9.424 1.00 92.31 87 LYS A N 1
ATOM 643 C CA . LYS A 1 87 ? -5.949 2.204 10.651 1.00 92.31 87 LYS A CA 1
ATOM 644 C C . LYS A 1 87 ? -6.103 3.120 11.867 1.00 92.31 87 LYS A C 1
ATOM 646 O O . LYS A 1 87 ? -7.038 2.919 12.632 1.00 92.31 87 LYS A O 1
ATOM 651 N N . GLU A 1 88 ? -5.264 4.144 11.968 1.00 93.31 88 GLU A N 1
ATOM 652 C CA . GLU A 1 88 ? -5.322 5.164 13.023 1.00 93.31 88 GLU A CA 1
ATOM 653 C C . GLU A 1 88 ? -6.700 5.835 13.079 1.00 93.31 88 GLU A C 1
ATOM 655 O O . GLU A 1 88 ? -7.377 5.771 14.098 1.00 93.31 88 GLU A O 1
ATOM 660 N N . ALA A 1 89 ? -7.208 6.324 11.944 1.00 96.25 89 ALA A N 1
ATOM 661 C CA . ALA A 1 89 ? -8.536 6.934 11.879 1.00 96.25 89 ALA A CA 1
ATOM 662 C C . ALA A 1 89 ? -9.678 5.970 12.255 1.00 96.25 89 ALA A C 1
ATOM 664 O O . ALA A 1 89 ? -10.759 6.408 12.647 1.00 96.25 89 ALA A O 1
ATOM 665 N N . THR A 1 90 ? -9.493 4.657 12.083 1.00 94.81 90 THR A N 1
ATOM 666 C CA . THR A 1 90 ? -10.475 3.657 12.528 1.00 94.81 90 THR A CA 1
ATOM 667 C C . THR A 1 90 ? -10.408 3.479 14.040 1.00 94.81 90 THR A C 1
ATOM 669 O O . THR A 1 90 ? -11.455 3.460 14.681 1.00 94.81 90 THR A O 1
ATOM 672 N N . GLU A 1 91 ? -9.203 3.386 14.603 1.00 94.12 91 GLU A N 1
ATOM 673 C CA . GLU A 1 91 ? -8.976 3.297 16.049 1.00 94.12 91 GLU A CA 1
ATOM 674 C C . GLU A 1 91 ? -9.535 4.535 16.765 1.00 94.12 91 GLU A C 1
ATOM 676 O O . GLU A 1 91 ? -10.374 4.387 17.647 1.00 94.12 91 GLU A O 1
ATOM 681 N N . GLU A 1 92 ? -9.215 5.747 16.306 1.00 97.12 92 GLU A N 1
ATOM 682 C CA . GLU A 1 92 ? -9.739 7.000 16.872 1.00 97.12 92 GLU A CA 1
ATOM 683 C C . GLU A 1 92 ? -11.273 7.059 16.874 1.00 97.12 92 GLU A C 1
ATOM 685 O O . GLU A 1 92 ? -11.898 7.439 17.864 1.00 97.12 92 GLU A O 1
ATOM 690 N N . LYS A 1 93 ? -11.917 6.656 15.770 1.00 96.50 93 LYS A N 1
ATOM 691 C CA . LYS A 1 93 ? -13.386 6.634 15.678 1.00 96.50 93 LYS A CA 1
ATOM 692 C C . LYS A 1 93 ? -14.007 5.617 16.625 1.00 96.50 93 LYS A C 1
ATOM 694 O O . LYS A 1 93 ? -15.076 5.879 17.183 1.00 96.50 93 LYS A O 1
ATOM 699 N N . MET A 1 94 ? -13.380 4.452 16.764 1.00 96.50 94 MET A N 1
ATOM 700 C CA . MET A 1 94 ? -13.833 3.417 17.690 1.00 96.50 94 MET A CA 1
ATOM 701 C C . MET A 1 94 ? -13.671 3.878 19.136 1.00 96.50 94 MET A C 1
ATOM 703 O O . MET A 1 94 ? -14.588 3.671 19.927 1.00 96.50 94 MET A O 1
ATOM 707 N N . ASP A 1 95 ? -12.579 4.571 19.449 1.00 95.81 95 ASP A N 1
ATOM 708 C CA . ASP A 1 95 ? -12.295 5.111 20.777 1.00 95.81 95 ASP A CA 1
ATOM 709 C C . ASP A 1 95 ? -13.285 6.214 21.148 1.00 95.81 95 ASP A C 1
ATOM 711 O O . ASP A 1 95 ? -13.960 6.096 22.168 1.00 95.81 95 ASP A O 1
ATOM 715 N N . ALA A 1 96 ? -13.515 7.188 20.266 1.00 98.06 96 ALA A N 1
ATOM 716 C CA . ALA A 1 96 ? -14.536 8.217 20.475 1.00 98.06 96 ALA A CA 1
ATOM 717 C C . ALA A 1 96 ? -15.951 7.618 20.636 1.00 98.06 96 ALA A C 1
ATOM 719 O O . ALA A 1 96 ? -16.759 8.068 21.450 1.00 98.06 96 ALA A O 1
ATOM 720 N N . SER A 1 97 ? -16.269 6.566 19.872 1.00 97.50 97 SER A N 1
ATOM 721 C CA . SER A 1 97 ? -17.560 5.870 19.975 1.00 97.50 97 SER A CA 1
ATOM 722 C C . SER A 1 97 ? -17.693 5.051 21.263 1.00 97.50 97 SER A C 1
ATOM 724 O O . SER A 1 97 ? -18.807 4.894 21.775 1.00 97.50 97 SER A O 1
ATOM 726 N N . TYR A 1 98 ? -16.582 4.515 21.772 1.00 97.88 98 TYR A N 1
ATOM 727 C CA . TYR A 1 98 ? -16.509 3.836 23.059 1.00 97.88 98 TYR A CA 1
ATOM 728 C C . TYR A 1 98 ? -16.679 4.831 24.205 1.00 97.88 98 TYR A C 1
ATOM 730 O O . TYR A 1 98 ? -17.536 4.607 25.053 1.00 97.88 98 TYR A O 1
ATOM 738 N N . GLU A 1 99 ? -15.955 5.951 24.194 1.00 98.00 99 GLU A N 1
ATOM 739 C CA . GLU A 1 99 ? -16.082 7.021 25.192 1.00 98.00 99 GLU A CA 1
ATOM 740 C C . GLU A 1 99 ? -17.528 7.517 25.298 1.00 98.00 99 GLU A C 1
ATOM 742 O O . GLU A 1 99 ? -18.103 7.524 26.385 1.00 98.00 99 GLU A O 1
ATOM 747 N N . LEU A 1 100 ? -18.176 7.803 24.163 1.00 98.12 100 LEU A N 1
ATOM 748 C CA . LEU A 1 100 ? -19.594 8.168 24.146 1.00 98.12 100 LEU A CA 1
ATOM 749 C C . LEU A 1 100 ? -20.501 7.058 24.705 1.00 98.12 100 LEU A C 1
ATOM 751 O O . LEU A 1 100 ? -21.526 7.344 25.323 1.00 98.12 100 LEU A O 1
ATOM 755 N N . ALA A 1 101 ? -20.186 5.786 24.449 1.00 97.88 101 ALA A N 1
ATOM 756 C CA . ALA A 1 101 ? -20.963 4.673 24.989 1.00 97.88 101 ALA A CA 1
ATOM 757 C C . ALA A 1 101 ? -20.805 4.560 26.510 1.00 97.88 101 ALA A C 1
ATOM 759 O O . ALA A 1 101 ? -21.796 4.305 27.191 1.00 97.88 101 ALA A O 1
ATOM 760 N N . ILE A 1 102 ? -19.600 4.791 27.033 1.00 97.94 102 ILE A N 1
ATOM 761 C CA . ILE A 1 102 ? -19.337 4.825 28.473 1.00 97.94 102 ILE A CA 1
ATOM 762 C C . ILE A 1 102 ? -20.094 5.976 29.134 1.00 97.94 102 ILE A C 1
ATOM 764 O O . ILE A 1 102 ? -20.838 5.715 30.075 1.00 97.94 102 ILE A O 1
ATOM 768 N N . GLU A 1 103 ? -20.037 7.187 28.576 1.00 98.25 103 GLU A N 1
ATOM 769 C CA . GLU A 1 103 ? -20.784 8.341 29.099 1.00 98.25 103 GLU A CA 1
ATOM 770 C C . GLU A 1 103 ? -22.298 8.059 29.162 1.00 98.25 103 GLU A C 1
ATOM 772 O O . GLU A 1 103 ? -22.986 8.382 30.129 1.00 98.25 103 GLU A O 1
ATOM 777 N N . LYS A 1 104 ? -22.843 7.359 28.157 1.00 97.44 104 LYS A N 1
ATOM 778 C CA . LYS A 1 104 ? -24.247 6.910 28.179 1.00 97.44 104 LYS A CA 1
ATOM 779 C C . LYS A 1 104 ? -24.527 5.879 29.273 1.00 97.44 104 LYS A C 1
ATOM 781 O O . LYS A 1 104 ? -25.609 5.900 29.856 1.00 97.44 104 LYS A O 1
ATOM 786 N N . CYS A 1 105 ? -23.593 4.966 29.534 1.00 98.19 105 CYS A N 1
ATOM 787 C CA . CYS A 1 105 ? -23.713 4.002 30.626 1.00 98.19 105 CYS A CA 1
ATOM 788 C C . CYS A 1 105 ? -23.612 4.678 32.001 1.00 98.19 105 CYS A C 1
ATOM 790 O O . CYS A 1 105 ? -24.184 4.171 32.965 1.00 98.19 105 CYS A O 1
ATOM 792 N N . ASP A 1 106 ? -22.915 5.811 32.111 1.00 96.69 106 ASP A N 1
ATOM 793 C CA . ASP A 1 106 ? -22.726 6.517 33.379 1.00 96.69 106 ASP A CA 1
ATOM 794 C C . ASP A 1 106 ? -24.014 7.116 33.949 1.00 96.69 106 ASP A C 1
ATOM 796 O O . ASP A 1 106 ? -24.129 7.243 35.167 1.00 96.69 106 ASP A O 1
ATOM 800 N N . ALA A 1 107 ? -25.019 7.357 33.104 1.00 96.56 107 ALA A N 1
ATOM 801 C CA . ALA A 1 107 ? -26.369 7.723 33.531 1.00 96.56 107 ALA A CA 1
ATOM 802 C C . ALA A 1 107 ? -27.142 6.571 34.217 1.00 96.56 107 ALA A C 1
ATOM 804 O O . ALA A 1 107 ? -28.226 6.794 34.758 1.00 96.56 107 ALA A O 1
ATOM 805 N N . MET A 1 108 ? -26.625 5.338 34.180 1.00 97.38 108 MET A N 1
ATOM 806 C CA . MET A 1 108 ? -27.246 4.154 34.784 1.00 97.38 108 MET A CA 1
ATOM 807 C C . MET A 1 108 ? -26.662 3.846 36.169 1.00 97.38 108 MET A C 1
ATOM 809 O O . MET A 1 108 ? -25.609 4.346 36.559 1.00 97.38 108 MET A O 1
ATOM 813 N N . THR A 1 109 ? -27.317 2.956 36.916 1.00 97.56 109 THR A N 1
ATOM 814 C CA . THR A 1 109 ? -26.860 2.508 38.241 1.00 97.56 109 THR A CA 1
ATOM 815 C C . THR A 1 109 ? -26.964 0.988 38.394 1.00 97.56 109 THR A C 1
ATOM 817 O O . THR A 1 109 ? -27.640 0.314 37.613 1.00 97.56 109 THR A O 1
ATOM 820 N N . GLY A 1 110 ? -26.256 0.437 39.386 1.00 97.31 110 GLY A N 1
ATOM 821 C CA . GLY A 1 110 ? -26.285 -0.992 39.717 1.00 97.31 110 GLY A CA 1
ATOM 822 C C . GLY A 1 110 ? -25.907 -1.906 38.547 1.00 97.31 110 GLY A C 1
ATOM 823 O O . GLY A 1 110 ? -25.066 -1.564 37.713 1.00 97.31 110 GLY A O 1
ATOM 824 N N . ASP A 1 111 ? -26.563 -3.063 38.470 1.00 97.94 111 ASP A N 1
ATOM 825 C CA . ASP A 1 111 ? -26.296 -4.085 37.450 1.00 97.94 111 ASP A CA 1
ATOM 826 C C . ASP A 1 111 ? -26.504 -3.573 36.020 1.00 97.94 111 ASP A C 1
ATOM 828 O O . ASP A 1 111 ? -25.802 -3.997 35.102 1.00 97.94 111 ASP A O 1
ATOM 832 N N . ALA A 1 112 ? -27.417 -2.618 35.817 1.00 97.88 112 ALA A N 1
ATOM 833 C CA . ALA A 1 112 ? -27.643 -2.016 34.506 1.00 97.88 112 ALA A CA 1
ATOM 834 C C . ALA A 1 112 ? -26.386 -1.297 33.994 1.00 97.88 112 ALA A C 1
ATOM 836 O O . ALA A 1 112 ? -25.990 -1.499 32.844 1.00 97.88 112 ALA A O 1
ATOM 837 N N . LYS A 1 113 ? -25.708 -0.528 34.859 1.00 97.94 113 LYS A N 1
ATOM 838 C CA . LYS A 1 113 ? -24.440 0.133 34.515 1.00 9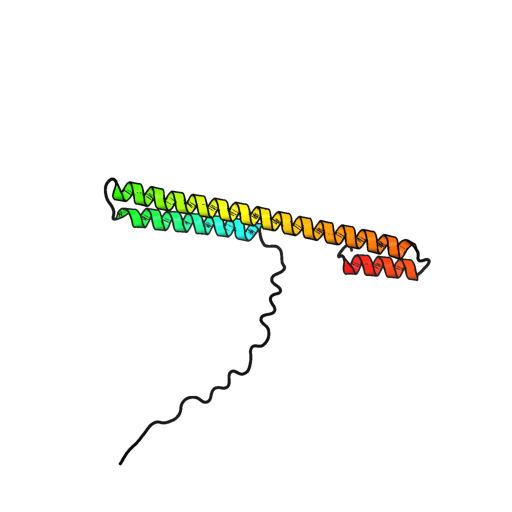7.94 113 LYS A CA 1
ATOM 839 C C . LYS A 1 113 ? -23.345 -0.886 34.214 1.00 97.94 113 LYS A C 1
ATOM 841 O O . LYS A 1 113 ? -22.687 -0.788 33.180 1.00 97.94 113 LYS A O 1
ATOM 846 N N . THR A 1 114 ? -23.180 -1.883 35.081 1.00 97.81 114 THR A N 1
ATOM 847 C CA . THR A 1 114 ? -22.170 -2.940 34.913 1.00 97.81 114 THR A CA 1
ATOM 848 C C . THR A 1 114 ? -22.336 -3.664 33.577 1.00 97.81 114 THR A C 1
ATOM 850 O O . THR A 1 114 ? -21.377 -3.791 32.813 1.00 97.81 114 THR A O 1
ATOM 853 N N . ASN A 1 115 ? -23.565 -4.068 33.250 1.00 98.12 115 ASN A N 1
ATOM 854 C CA . ASN A 1 115 ? -23.876 -4.758 32.002 1.00 98.12 115 ASN A CA 1
ATOM 855 C C . ASN A 1 115 ? -23.684 -3.852 30.777 1.00 98.12 115 ASN A C 1
ATOM 857 O O . ASN A 1 115 ? -23.167 -4.306 29.757 1.00 98.12 115 ASN A O 1
ATOM 861 N N . CYS A 1 116 ? -24.044 -2.569 30.880 1.00 98.19 116 CYS A N 1
ATOM 862 C CA . CYS A 1 116 ? -23.833 -1.587 29.818 1.00 98.19 116 CYS A CA 1
ATOM 863 C C . CYS A 1 116 ? -22.341 -1.415 29.492 1.00 98.19 116 CYS A C 1
ATOM 865 O O . CYS A 1 116 ? -21.945 -1.528 28.330 1.00 98.19 116 CYS A O 1
ATOM 867 N N . VAL A 1 117 ? -21.497 -1.226 30.513 1.00 97.75 117 VAL A N 1
ATOM 868 C CA . VAL A 1 117 ? -20.041 -1.083 30.341 1.00 97.75 117 VAL A 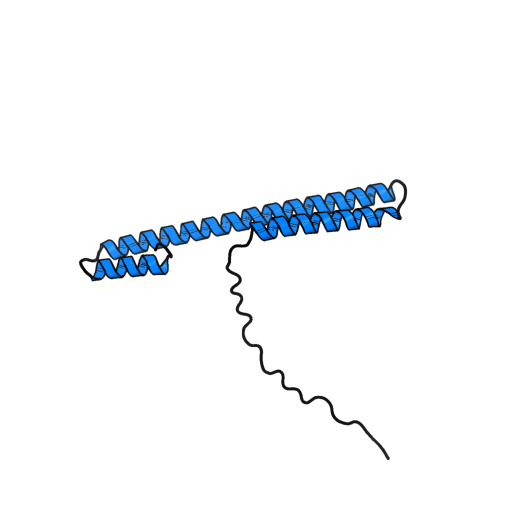CA 1
ATOM 869 C C . VAL A 1 117 ? -19.426 -2.358 29.762 1.00 97.75 117 VAL A C 1
ATOM 871 O O . VAL A 1 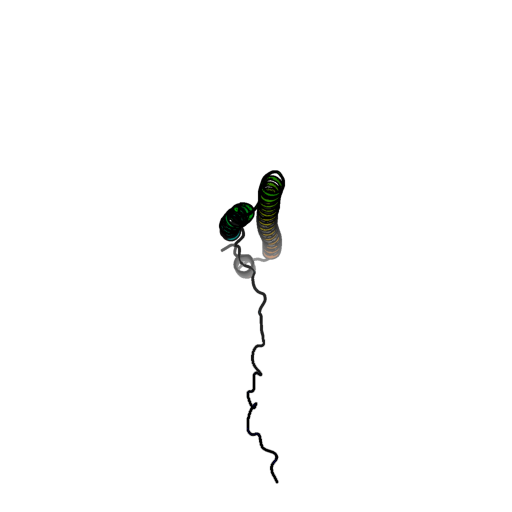117 ? -18.612 -2.281 28.842 1.00 97.75 117 VAL A O 1
ATOM 874 N N . ALA A 1 118 ? -19.829 -3.535 30.250 1.00 97.81 118 ALA A N 1
ATOM 875 C CA . ALA A 1 118 ? -19.354 -4.810 29.714 1.00 97.81 118 ALA A CA 1
ATOM 876 C C . ALA A 1 118 ? -19.715 -4.978 28.227 1.00 97.81 118 ALA A C 1
ATOM 878 O O . ALA A 1 118 ? -18.864 -5.348 27.417 1.00 97.81 118 ALA A O 1
ATOM 879 N N . ALA A 1 119 ? -20.950 -4.635 27.848 1.00 97.19 119 ALA A N 1
ATOM 880 C CA . ALA A 1 119 ? -21.392 -4.666 26.458 1.00 97.19 119 ALA A CA 1
ATOM 881 C C . ALA A 1 119 ? -20.627 -3.661 25.581 1.00 97.19 119 ALA A C 1
ATOM 883 O O . ALA A 1 119 ? -20.262 -3.989 24.451 1.00 97.19 119 ALA A O 1
ATOM 884 N N . ALA A 1 120 ? -20.340 -2.458 26.091 1.00 97.00 120 ALA A N 1
ATOM 885 C CA . ALA A 1 120 ? -19.532 -1.468 25.384 1.00 97.00 120 ALA A CA 1
ATOM 886 C C . ALA A 1 120 ? -18.107 -1.988 25.137 1.00 97.00 120 ALA A C 1
ATOM 888 O O . ALA A 1 120 ? -17.641 -1.970 23.999 1.00 97.00 120 ALA A O 1
ATOM 889 N N . LYS A 1 121 ? -17.438 -2.537 26.157 1.00 95.75 121 LYS A N 1
ATOM 890 C CA . LYS A 1 121 ? -16.099 -3.129 25.998 1.00 95.75 121 LYS A CA 1
ATOM 891 C C . LYS A 1 121 ? -16.080 -4.239 24.952 1.00 95.75 121 LYS A C 1
ATOM 893 O O . LYS A 1 121 ? -15.251 -4.190 24.046 1.00 95.75 121 LYS A O 1
ATOM 898 N N . ALA A 1 122 ? -17.045 -5.157 25.013 1.00 96.44 122 ALA A N 1
ATOM 899 C CA . ALA A 1 122 ? -17.174 -6.236 24.039 1.00 96.44 122 ALA A CA 1
ATOM 900 C C . ALA A 1 122 ? -17.411 -5.708 22.613 1.00 96.44 122 ALA A C 1
ATOM 902 O O . ALA A 1 122 ? -16.803 -6.195 21.662 1.00 96.44 122 ALA A O 1
ATOM 903 N N . LYS A 1 123 ? -18.260 -4.683 22.455 1.00 95.62 123 LYS A N 1
ATOM 904 C CA . LYS A 1 123 ? -18.579 -4.078 21.153 1.00 95.62 123 LYS A CA 1
ATOM 905 C C . LYS A 1 123 ? -17.381 -3.372 20.513 1.00 95.62 123 LYS A C 1
ATOM 907 O O . LYS A 1 123 ? -17.230 -3.434 19.296 1.00 95.62 123 LYS A O 1
ATOM 912 N N . TYR A 1 124 ? -16.566 -2.686 21.311 1.00 95.19 124 TYR A N 1
ATOM 913 C CA . TYR A 1 124 ? -15.439 -1.883 20.822 1.00 95.19 124 TYR A CA 1
ATOM 914 C C . TYR A 1 124 ? -14.075 -2.573 20.988 1.00 95.19 124 TYR A C 1
ATOM 916 O O . TYR A 1 124 ? -13.047 -1.971 20.694 1.00 95.19 124 TYR A O 1
ATOM 924 N N . GLY A 1 125 ? -14.047 -3.833 21.437 1.00 91.81 125 GLY A N 1
ATOM 925 C CA . GLY A 1 125 ? -12.816 -4.612 21.599 1.00 91.81 125 GLY A CA 1
ATOM 926 C C . GLY A 1 125 ? -11.886 -4.097 22.705 1.00 91.81 125 GLY A C 1
ATOM 927 O O . GLY A 1 125 ? -10.681 -4.312 22.628 1.00 91.81 125 GLY A O 1
ATOM 928 N N . LYS A 1 126 ? -12.428 -3.414 23.722 1.00 86.06 126 LYS A N 1
ATOM 929 C CA . LYS A 1 126 ? -11.689 -2.827 24.862 1.00 86.06 126 LYS A CA 1
ATOM 930 C C . LYS A 1 126 ? -11.674 -3.762 26.084 1.00 86.06 126 LYS A C 1
ATOM 932 O O . LYS A 1 126 ? -11.891 -3.313 27.211 1.00 86.06 126 LYS A O 1
ATOM 937 N N . ASN A 1 127 ? -11.513 -5.062 25.831 1.00 73.38 127 ASN A N 1
ATOM 938 C CA . ASN A 1 127 ? -11.531 -6.110 26.857 1.00 73.38 127 ASN A CA 1
ATOM 939 C C . ASN A 1 127 ? -10.332 -6.010 27.801 1.00 73.38 127 ASN A C 1
ATOM 941 O O . ASN A 1 127 ? -9.209 -5.798 27.293 1.00 73.38 127 ASN A O 1
#

Radius of gyration: 28.58 Å; Cα contacts (8 Å, |Δi|>4): 54; chains: 1; bounding box: 54×48×84 Å

Secondary structure (DSSP, 8-state):
------------------------S--HHHHHHHHHHHHHHHHHHHHHHGGG--HHHHHHHHHHHHHHHHHHHHHHHHHHHHHHHHHHHHHHHHHHHHHHHHHHHHT--HHHHHHHHHHHHHHHT--

pLDDT: mean 84.5, s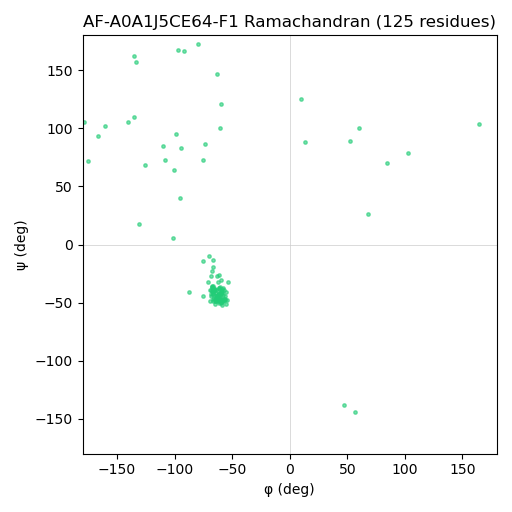td 20.98, range [35.41, 98.69]

Sequence (127 aa):
MNISRAFKTSFIVAALLSFSVAQAATLPKADYNAGKTRISAEYKADKKACDALKDNAKDVCIEEAKAAQTKALADAKMNKQIGEAKKEATEEKMDASYELAIEKCDAMTGDAKTNCVAAAKAKYGKN

Mean predicted aligned error: 11.73 Å

Solvent-accessible surface area (backbone atoms only — not comparable to full-atom values): 7530 Å² total; per-residue (Å²): 134,87,87,85,84,80,92,83,84,92,73,88,81,91,80,81,83,78,87,73,87,74,87,83,71,95,50,52,66,66,50,40,54,53,46,51,51,49,45,52,51,49,34,53,51,48,45,56,63,29,66,84,48,58,70,71,62,23,53,51,45,42,51,50,33,50,49,51,38,52,52,54,52,51,52,47,50,51,52,35,52,53,47,51,53,53,50,51,58,48,52,53,52,45,49,56,54,41,52,54,48,46,60,61,28,64,81,48,62,71,70,61,21,55,52,42,46,52,50,45,24,65,74,62,70,66,117